Protein AF-A0A4Y2RDZ5-F1 (afdb_monomer_lite)

Radius of gyration: 15.23 Å; chains: 1; bounding box: 33×39×40 Å

Organism: Araneus ventricosus (NCBI:txid182803)

Sequence (112 aa):
MYYGVLKMHCRIDRISSSEFSLLKITFTAINGASRSYMKRASPKLKFMNVVPVKEQMYPGPDFPAIEFPNPEGNSLDLSIATADAAESRLILDNDPDAERLAVSEKLENDSS

InterPro domains:
  IPR005845 Alpha-D-phosphohexomutase, alpha/beta/alpha domain II [PF02879] (20-105)
  IPR016055 Alpha-D-phosphohexomutase, alpha/beta/alpha I/II/III [SSF53738] (20-103)

Structure (mmCIF, N/CA/C/O backbone):
data_AF-A0A4Y2RDZ5-F1
#
_entry.id   AF-A0A4Y2RDZ5-F1
#
loop_
_atom_site.group_PDB
_atom_site.id
_atom_site.type_symbol
_atom_site.label_atom_id
_atom_site.label_alt_id
_atom_site.label_comp_id
_atom_site.label_asym_id
_atom_site.label_entity_id
_atom_site.label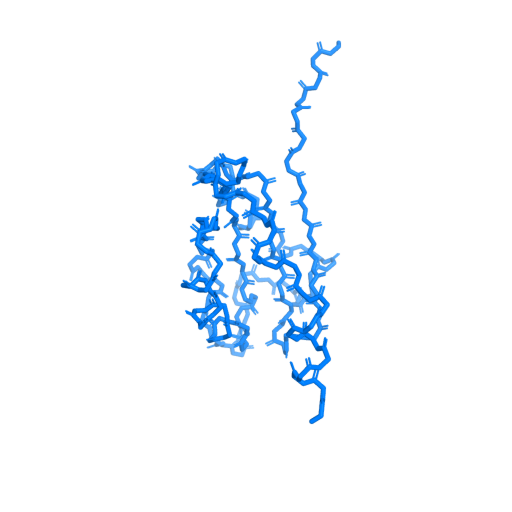_seq_id
_atom_site.pdbx_PDB_ins_code
_atom_site.Cartn_x
_atom_site.Cartn_y
_atom_site.Cartn_z
_atom_site.occupancy
_atom_site.B_iso_or_equiv
_atom_site.auth_seq_id
_atom_site.auth_comp_id
_atom_site.auth_asym_id
_atom_site.auth_atom_id
_atom_site.pdbx_PDB_model_num
ATOM 1 N N . MET A 1 1 ? 11.601 -9.739 23.455 1.00 56.22 1 MET A N 1
ATOM 2 C CA . MET A 1 1 ? 11.318 -8.634 24.401 1.00 56.22 1 MET A CA 1
ATOM 3 C C . MET A 1 1 ? 10.501 -7.506 23.755 1.00 56.22 1 MET A C 1
ATOM 5 O O . MET A 1 1 ? 9.451 -7.184 24.289 1.00 56.22 1 MET A O 1
ATOM 9 N N . TYR A 1 2 ? 10.870 -6.996 22.569 1.00 55.97 2 TYR A N 1
ATOM 10 C CA . TYR A 1 2 ? 10.136 -5.923 21.858 1.00 55.97 2 TYR A CA 1
ATOM 11 C C . TYR A 1 2 ? 8.658 -6.209 21.537 1.00 55.97 2 TYR A C 1
ATOM 13 O O . TYR A 1 2 ? 7.803 -5.359 21.768 1.00 55.97 2 TYR A O 1
ATOM 21 N N . TYR A 1 3 ? 8.325 -7.415 21.063 1.00 57.12 3 TYR A N 1
ATOM 22 C CA . TYR A 1 3 ? 6.940 -7.758 20.707 1.00 57.12 3 TYR A CA 1
ATOM 23 C C . TYR A 1 3 ? 5.972 -7.693 21.903 1.00 57.12 3 TYR A C 1
ATOM 25 O O . TYR A 1 3 ? 4.811 -7.335 21.739 1.00 57.12 3 TYR A O 1
ATOM 33 N N . GLY A 1 4 ? 6.450 -7.998 23.116 1.00 64.69 4 GLY A N 1
ATOM 34 C CA . GLY A 1 4 ? 5.640 -7.911 24.336 1.00 64.69 4 GLY A CA 1
ATOM 35 C C . GLY A 1 4 ? 5.300 -6.467 24.708 1.00 64.69 4 GLY A C 1
ATOM 36 O O . GLY A 1 4 ? 4.152 -6.175 25.032 1.00 64.69 4 GLY A O 1
ATOM 37 N N . VAL A 1 5 ? 6.270 -5.557 24.576 1.00 69.38 5 VAL A N 1
ATOM 38 C CA . VAL A 1 5 ? 6.075 -4.115 24.806 1.00 69.38 5 VAL A CA 1
ATOM 39 C C . VAL A 1 5 ? 5.141 -3.524 23.752 1.00 69.38 5 VAL A C 1
ATOM 41 O O . VAL A 1 5 ? 4.201 -2.814 24.106 1.00 69.38 5 VAL A O 1
ATOM 44 N N . LEU A 1 6 ? 5.340 -3.874 22.476 1.00 63.09 6 LEU A N 1
ATOM 45 C CA . LEU A 1 6 ? 4.452 -3.466 21.386 1.00 63.09 6 LEU A CA 1
ATOM 46 C C . LEU A 1 6 ? 3.025 -3.951 21.627 1.00 63.09 6 LEU A C 1
ATOM 48 O O . LEU A 1 6 ? 2.103 -3.156 21.543 1.00 63.09 6 LEU A O 1
ATOM 52 N N . LYS A 1 7 ? 2.826 -5.216 22.006 1.00 64.31 7 LYS A N 1
ATOM 53 C CA . LYS A 1 7 ? 1.489 -5.753 22.297 1.00 64.31 7 LYS A CA 1
ATOM 54 C C . LYS A 1 7 ? 0.790 -5.031 23.458 1.00 64.31 7 LYS A C 1
ATOM 56 O O . LYS A 1 7 ? -0.429 -4.944 23.458 1.00 64.31 7 LYS A O 1
ATOM 61 N N . MET A 1 8 ? 1.546 -4.520 24.429 1.00 67.06 8 MET A N 1
ATOM 62 C CA . MET A 1 8 ? 1.011 -3.798 25.589 1.00 67.06 8 MET A CA 1
ATOM 63 C C . MET A 1 8 ? 0.633 -2.340 25.273 1.00 67.06 8 MET A C 1
ATOM 65 O O . MET A 1 8 ? -0.258 -1.791 25.917 1.00 67.06 8 MET A O 1
ATOM 69 N N . HIS A 1 9 ? 1.281 -1.717 24.283 1.00 64.81 9 HIS A N 1
ATOM 70 C CA . HIS A 1 9 ? 1.048 -0.313 23.911 1.00 64.81 9 HIS A CA 1
ATOM 71 C C . HIS A 1 9 ? 0.234 -0.146 22.621 1.00 64.81 9 HIS A C 1
ATOM 73 O O . HIS A 1 9 ? -0.391 0.894 22.416 1.00 64.81 9 HIS A O 1
ATOM 79 N N . CYS A 1 10 ? 0.219 -1.157 21.754 1.00 61.62 10 CYS A N 1
ATOM 80 C CA . CYS A 1 10 ? -0.529 -1.155 20.507 1.00 61.62 10 CYS A CA 1
ATOM 81 C C . CYS A 1 10 ? -2.009 -1.381 20.817 1.00 61.62 10 CYS A C 1
ATOM 83 O O . CYS A 1 10 ? -2.451 -2.505 21.044 1.00 61.62 10 CYS A O 1
ATOM 85 N N . ARG A 1 11 ? -2.769 -0.286 20.839 1.00 68.69 11 ARG A N 1
ATOM 86 C CA . ARG A 1 11 ? -4.176 -0.255 21.256 1.00 68.69 11 ARG A CA 1
ATOM 87 C C . ARG A 1 11 ? -5.148 -0.683 20.155 1.00 68.69 11 ARG A C 1
ATOM 89 O O . ARG A 1 11 ? -6.212 -0.087 20.007 1.00 68.69 11 ARG A O 1
ATOM 96 N N . ILE A 1 12 ? -4.781 -1.696 19.368 1.00 62.97 12 ILE A N 1
ATOM 97 C CA . ILE A 1 12 ? -5.638 -2.258 18.308 1.00 62.97 12 ILE A CA 1
ATOM 98 C C . ILE A 1 12 ? -6.986 -2.723 18.881 1.00 62.97 12 ILE A C 1
ATOM 100 O O . ILE A 1 12 ? -8.006 -2.627 18.209 1.00 62.97 12 ILE A O 1
ATOM 104 N N . ASP A 1 13 ? -7.001 -3.172 20.136 1.00 64.69 13 ASP A N 1
ATOM 105 C CA . ASP A 1 13 ? -8.185 -3.570 20.901 1.00 64.69 13 ASP A CA 1
ATOM 106 C C . ASP A 1 13 ? -9.129 -2.406 21.258 1.00 64.69 13 ASP A C 1
ATOM 108 O O . ASP A 1 13 ? -10.307 -2.644 21.516 1.00 64.69 13 ASP A O 1
ATOM 112 N N . ARG A 1 14 ? -8.641 -1.155 21.257 1.00 62.03 14 ARG A N 1
ATOM 113 C CA . ARG A 1 14 ? -9.446 0.051 21.537 1.00 62.03 14 ARG A CA 1
ATOM 114 C C . ARG A 1 14 ? -9.957 0.751 20.283 1.00 62.03 14 ARG A C 1
ATOM 116 O O . ARG A 1 14 ? -10.740 1.689 20.410 1.00 62.03 14 ARG A O 1
ATOM 123 N N . ILE A 1 15 ? -9.530 0.322 19.096 1.00 62.06 15 ILE A N 1
ATOM 124 C CA . ILE A 1 15 ? -10.104 0.804 17.840 1.00 62.06 15 ILE A CA 1
ATOM 125 C C . ILE A 1 15 ? -11.486 0.160 17.731 1.00 62.06 15 ILE A C 1
ATOM 127 O O . ILE A 1 15 ? -11.613 -1.025 17.417 1.00 62.06 15 ILE A O 1
ATOM 131 N N . SER A 1 16 ? -12.525 0.931 18.066 1.00 54.81 16 SER A N 1
ATOM 132 C CA . SER A 1 16 ? -13.906 0.496 17.892 1.00 54.81 16 SER A CA 1
ATOM 133 C C . SER A 1 16 ? -14.112 0.124 16.430 1.00 54.81 16 SER A C 1
ATOM 135 O O . SER A 1 16 ? -13.954 0.955 15.535 1.00 54.81 16 SER A O 1
ATOM 137 N N . SER A 1 17 ? -14.490 -1.131 16.189 1.00 56.28 17 SER A N 1
ATOM 138 C CA . SER A 1 17 ? -14.777 -1.630 14.846 1.00 56.28 17 SER A CA 1
ATOM 139 C C . SER A 1 17 ? -15.797 -0.776 14.088 1.00 56.28 17 SER A C 1
ATOM 141 O O . SER A 1 17 ? -15.741 -0.773 12.870 1.00 56.28 17 SER A O 1
ATOM 143 N N . SER A 1 18 ? -16.674 -0.017 14.760 1.00 57.59 18 SER A N 1
ATOM 144 C CA . SER A 1 18 ? -17.702 0.799 14.104 1.00 57.59 18 SER A CA 1
ATOM 145 C C . SER A 1 18 ? -17.160 2.058 13.416 1.00 57.59 18 SER A C 1
ATOM 147 O O . SER A 1 18 ? -17.612 2.358 12.316 1.00 57.59 18 SER A O 1
ATOM 149 N N . GLU A 1 19 ? -16.189 2.768 14.007 1.00 58.78 19 GLU A N 1
ATOM 150 C CA . GLU A 1 19 ? -15.695 4.059 13.476 1.00 58.78 19 GLU A CA 1
ATOM 151 C C . GLU A 1 19 ? -14.733 3.899 12.294 1.00 58.78 19 GLU A C 1
ATOM 153 O O . GLU A 1 19 ? -14.641 4.777 11.444 1.00 58.78 19 GLU A O 1
ATOM 158 N N . PHE A 1 20 ? -14.058 2.752 12.203 1.00 61.44 20 PHE A N 1
ATOM 159 C CA . PHE A 1 20 ? -13.107 2.453 11.130 1.00 61.44 20 PHE A CA 1
ATOM 160 C C . PHE A 1 20 ? -13.561 1.307 10.220 1.00 61.44 20 PHE A C 1
ATOM 162 O O . PHE A 1 20 ? -12.787 0.898 9.362 1.00 61.44 20 PHE A O 1
ATOM 169 N N . SER A 1 21 ? -14.790 0.785 10.371 1.00 59.78 21 SER A N 1
ATOM 170 C CA . SER A 1 21 ? -15.268 -0.443 9.690 1.00 59.78 21 SER A CA 1
ATOM 171 C C . SER A 1 21 ? -15.132 -0.453 8.164 1.00 59.78 21 SER A C 1
ATOM 173 O O . SER A 1 21 ? -15.270 -1.515 7.560 1.00 59.78 21 SER A O 1
ATOM 175 N N . LEU A 1 22 ? -14.873 0.689 7.529 1.00 69.94 22 LEU A N 1
ATOM 176 C CA . LEU A 1 22 ? -14.857 0.833 6.078 1.00 69.94 22 LEU A CA 1
ATOM 177 C C . LEU A 1 22 ? -13.688 1.684 5.560 1.00 69.94 22 LEU A C 1
ATOM 179 O O . LEU A 1 22 ? -13.749 2.156 4.425 1.00 69.94 22 LEU A O 1
ATOM 183 N N . LEU A 1 23 ? -12.620 1.887 6.345 1.00 81.25 23 LEU A N 1
ATOM 184 C CA . LEU A 1 23 ? -11.471 2.653 5.862 1.00 81.25 23 LEU A CA 1
ATOM 185 C C . LEU A 1 23 ? -10.770 1.886 4.729 1.00 81.25 23 LEU A C 1
ATOM 187 O O . LEU A 1 23 ? -10.107 0.866 4.950 1.00 81.25 23 LEU A O 1
ATOM 191 N N . LYS A 1 24 ? -10.933 2.389 3.504 1.00 89.44 24 LYS A N 1
ATOM 192 C CA . LYS A 1 24 ? -10.227 1.908 2.318 1.00 89.44 24 LYS A CA 1
ATOM 193 C C . LYS A 1 24 ? -8.854 2.557 2.235 1.00 89.44 24 LYS A C 1
ATOM 195 O O . LYS A 1 24 ? -8.730 3.782 2.304 1.00 89.44 24 LYS A O 1
ATOM 200 N N . ILE A 1 25 ? -7.840 1.716 2.095 1.00 91.69 25 ILE A N 1
ATOM 201 C CA . ILE A 1 25 ? -6.440 2.119 2.078 1.00 91.69 25 ILE A CA 1
ATOM 202 C C . ILE A 1 25 ? -5.793 1.516 0.847 1.00 91.69 25 ILE A C 1
ATOM 204 O O . ILE A 1 25 ? -5.754 0.295 0.711 1.00 91.69 25 ILE A O 1
ATOM 208 N N . THR A 1 26 ? -5.250 2.354 -0.022 1.00 93.81 26 THR A N 1
ATOM 209 C CA . THR A 1 26 ? -4.408 1.886 -1.117 1.00 93.81 26 THR A CA 1
ATOM 210 C C . THR A 1 26 ? -3.012 1.591 -0.592 1.00 93.81 26 THR A C 1
ATOM 212 O O . THR A 1 26 ? -2.471 2.357 0.199 1.00 93.81 26 THR A O 1
ATOM 215 N N . PHE A 1 27 ? -2.433 0.467 -0.998 1.00 93.38 27 PHE A N 1
ATOM 216 C CA . PHE A 1 27 ? -1.094 0.061 -0.584 1.00 93.38 27 PHE A CA 1
ATOM 217 C C . PHE A 1 27 ? -0.260 -0.358 -1.788 1.00 93.38 27 PHE A C 1
ATOM 219 O O . PHE A 1 27 ? -0.707 -1.174 -2.603 1.00 93.38 27 PHE A O 1
ATOM 226 N N . THR A 1 28 ? 0.979 0.117 -1.832 1.00 91.81 28 THR A N 1
ATOM 227 C CA . THR A 1 28 ? 2.002 -0.372 -2.753 1.00 91.81 28 THR A CA 1
ATOM 228 C C . THR A 1 28 ? 3.229 -0.860 -1.996 1.00 91.81 28 THR A C 1
ATOM 230 O O . THR A 1 28 ? 3.589 -0.361 -0.928 1.00 91.81 28 THR A O 1
ATOM 233 N N . ALA A 1 29 ? 3.873 -1.862 -2.585 1.00 90.12 29 ALA A N 1
ATOM 234 C CA . ALA A 1 29 ? 5.155 -2.362 -2.129 1.00 90.12 29 ALA A CA 1
ATOM 235 C C . ALA A 1 29 ? 6.333 -1.805 -2.937 1.00 90.12 29 ALA A C 1
ATOM 237 O O . ALA A 1 29 ? 7.449 -2.236 -2.670 1.00 90.12 29 ALA A O 1
ATOM 238 N N . ILE A 1 30 ? 6.094 -0.951 -3.948 1.00 87.69 30 ILE A N 1
ATOM 239 C CA . ILE A 1 30 ? 7.125 -0.421 -4.865 1.00 87.69 30 ILE A CA 1
ATOM 240 C C . ILE A 1 30 ? 8.022 -1.564 -5.382 1.00 87.69 30 ILE A C 1
ATOM 242 O O . ILE A 1 30 ? 9.243 -1.518 -5.320 1.00 87.69 30 ILE A O 1
ATOM 246 N N . ASN A 1 31 ? 7.405 -2.670 -5.810 1.00 87.56 31 ASN A N 1
ATOM 247 C CA . ASN A 1 31 ? 8.095 -3.893 -6.236 1.00 87.56 31 ASN A CA 1
ATOM 248 C C . ASN A 1 31 ? 9.102 -4.421 -5.188 1.00 87.56 31 ASN A C 1
ATOM 250 O O . ASN A 1 31 ? 10.186 -4.904 -5.514 1.00 87.56 31 ASN A O 1
ATOM 254 N N . GLY A 1 32 ? 8.723 -4.339 -3.914 1.00 84.38 32 GLY A N 1
ATOM 255 C CA . GLY A 1 32 ? 9.543 -4.672 -2.757 1.00 84.38 32 GLY A CA 1
ATOM 256 C C . GLY A 1 32 ? 9.049 -5.841 -1.909 1.00 84.38 32 GLY A C 1
ATOM 257 O O . GLY A 1 32 ? 8.121 -6.583 -2.250 1.00 84.38 32 GLY A O 1
ATOM 258 N N . ALA A 1 33 ? 9.672 -6.003 -0.742 1.00 86.88 33 ALA A N 1
ATOM 259 C CA . ALA A 1 33 ? 9.422 -7.113 0.182 1.00 86.88 33 ALA A CA 1
ATOM 260 C C . ALA A 1 33 ? 8.183 -6.918 1.085 1.00 86.88 33 ALA A C 1
ATOM 262 O O . ALA A 1 33 ? 7.655 -7.888 1.660 1.00 86.88 33 ALA A O 1
ATOM 263 N N . SER A 1 34 ? 7.698 -5.678 1.201 1.00 87.62 34 SER A N 1
ATOM 264 C CA . SER A 1 34 ? 6.648 -5.239 2.134 1.00 87.62 34 SER A CA 1
ATOM 265 C C . SER A 1 34 ? 5.301 -5.955 1.947 1.00 87.62 34 SER 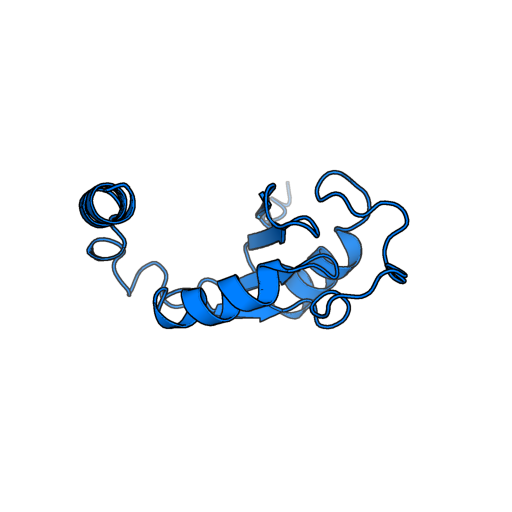A C 1
ATOM 267 O O . SER A 1 34 ? 4.593 -6.227 2.924 1.00 87.62 34 SER A O 1
ATOM 269 N N . ARG A 1 35 ? 4.980 -6.402 0.722 1.00 88.75 35 ARG A N 1
ATOM 270 C CA . ARG A 1 35 ? 3.758 -7.169 0.407 1.00 88.75 35 ARG A CA 1
ATOM 271 C C . ARG A 1 35 ? 3.520 -8.343 1.353 1.00 88.75 35 ARG A C 1
ATOM 273 O O . ARG A 1 35 ? 2.388 -8.587 1.779 1.00 88.75 35 ARG A O 1
ATOM 280 N N . SER A 1 36 ? 4.566 -9.120 1.644 1.00 87.94 36 SER A N 1
ATOM 281 C CA . SER A 1 36 ? 4.422 -10.338 2.449 1.00 87.94 36 SER A CA 1
ATOM 282 C C . SER A 1 36 ? 4.028 -10.016 3.895 1.00 87.94 36 SER A C 1
ATOM 284 O O . SER A 1 36 ? 3.249 -10.752 4.505 1.00 87.94 36 SER A O 1
ATOM 286 N N . TYR A 1 37 ? 4.520 -8.891 4.418 1.00 88.31 37 TYR A N 1
ATOM 287 C CA . TYR A 1 37 ? 4.183 -8.375 5.738 1.00 88.31 37 TYR A CA 1
ATOM 288 C C . TYR A 1 37 ? 2.753 -7.842 5.756 1.00 88.31 37 TYR A C 1
ATOM 290 O O . TYR A 1 37 ? 1.979 -8.242 6.628 1.00 88.31 37 TYR A O 1
ATOM 298 N N . MET A 1 38 ? 2.366 -7.055 4.747 1.00 87.75 38 MET A N 1
ATOM 299 C CA . MET A 1 38 ? 1.013 -6.507 4.640 1.00 87.75 38 MET A CA 1
ATOM 300 C C . MET A 1 38 ? -0.052 -7.609 4.560 1.00 87.75 38 MET A C 1
ATOM 302 O O . MET A 1 38 ? -1.048 -7.572 5.281 1.00 87.75 38 MET A O 1
ATOM 306 N N . LYS A 1 39 ? 0.208 -8.680 3.795 1.00 86.88 39 LYS A N 1
ATOM 307 C CA . LYS A 1 39 ? -0.670 -9.863 3.725 1.00 86.88 39 LYS A CA 1
ATOM 308 C C . LYS A 1 39 ? -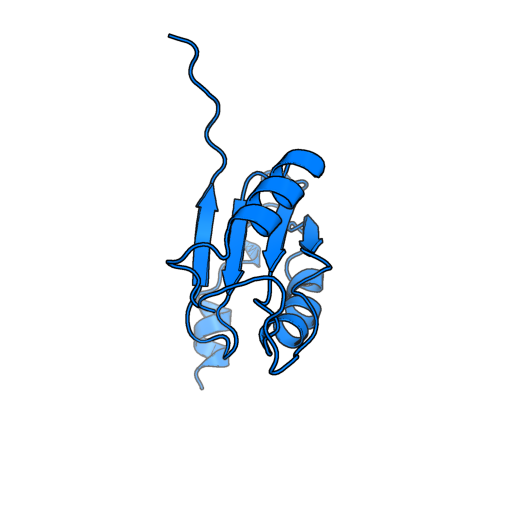0.869 -10.546 5.087 1.00 86.88 39 LYS A C 1
ATOM 310 O O . LYS A 1 39 ? -1.942 -11.080 5.352 1.00 86.88 39 LYS A O 1
ATOM 315 N N . ARG A 1 40 ? 0.152 -10.553 5.954 1.00 87.12 40 ARG A N 1
ATOM 316 C CA . ARG A 1 40 ? 0.063 -11.121 7.315 1.00 87.12 40 ARG A CA 1
ATOM 317 C C . ARG A 1 40 ? -0.585 -10.163 8.319 1.00 87.12 40 ARG A C 1
ATOM 319 O O . ARG A 1 40 ? -1.144 -10.627 9.314 1.00 87.12 40 ARG A O 1
ATOM 326 N N . ALA A 1 41 ? -0.480 -8.856 8.088 1.00 83.88 41 ALA A N 1
ATOM 327 C CA . ALA A 1 41 ? -0.999 -7.814 8.967 1.00 83.88 41 ALA A CA 1
ATOM 328 C C . ALA A 1 41 ? -2.491 -7.537 8.731 1.00 83.88 41 ALA A C 1
ATOM 330 O O . ALA A 1 41 ? -3.246 -7.468 9.698 1.00 83.88 41 ALA A O 1
ATOM 331 N N . SER A 1 42 ? -2.924 -7.457 7.469 1.00 79.81 42 SER A N 1
ATOM 332 C CA . SER A 1 42 ? -4.299 -7.104 7.085 1.00 79.81 42 SER A CA 1
ATOM 333 C C . SER A 1 42 ? -5.384 -7.922 7.818 1.00 79.81 42 SER A C 1
ATOM 335 O O . SER A 1 42 ? -6.260 -7.303 8.416 1.00 79.81 42 SER A O 1
ATOM 337 N N . PRO A 1 43 ? -5.303 -9.266 7.954 1.00 78.38 43 PRO A N 1
ATOM 338 C CA . PRO A 1 43 ? -6.321 -10.036 8.685 1.00 78.38 43 PRO A CA 1
ATOM 339 C C . PRO A 1 43 ? -6.424 -9.704 10.183 1.00 78.38 43 PRO A C 1
ATOM 341 O O . PRO A 1 43 ? -7.446 -9.962 10.817 1.00 78.38 43 PRO A O 1
ATOM 344 N N . LYS A 1 44 ? -5.351 -9.166 10.776 1.00 78.88 44 LYS A N 1
ATOM 345 C CA . LYS A 1 44 ? -5.318 -8.743 12.186 1.00 78.88 44 LYS A CA 1
ATOM 346 C C . LYS A 1 44 ? -5.901 -7.344 12.369 1.00 78.88 44 LYS A C 1
ATOM 348 O O . LYS A 1 44 ? -6.306 -6.992 13.472 1.00 78.88 44 LYS A O 1
ATOM 353 N N . LEU A 1 45 ? -5.952 -6.573 11.291 1.00 74.69 45 LEU A N 1
ATOM 354 C CA . LEU A 1 45 ? -6.386 -5.188 11.244 1.00 74.69 45 LEU A CA 1
ATOM 355 C C . LEU A 1 45 ? -7.759 -5.155 10.572 1.00 74.69 45 LEU A C 1
ATOM 357 O O . LEU A 1 45 ? -7.919 -4.665 9.462 1.00 74.69 45 LEU A O 1
ATOM 361 N N . LYS A 1 46 ? -8.746 -5.735 11.269 1.00 68.81 46 LYS A N 1
ATOM 362 C CA . LYS A 1 46 ? -10.112 -6.036 10.790 1.00 68.81 46 LYS A CA 1
ATOM 363 C C . LYS A 1 46 ? -10.901 -4.840 10.232 1.00 68.81 46 LYS A C 1
ATOM 365 O O . LYS A 1 46 ? -11.981 -5.036 9.694 1.00 68.81 46 LYS A O 1
ATOM 370 N N . PHE A 1 47 ? -10.388 -3.629 10.409 1.00 67.06 47 PHE A N 1
ATOM 371 C CA . PHE A 1 47 ? -10.971 -2.371 9.957 1.00 67.06 47 PHE A CA 1
ATOM 372 C C . PHE A 1 47 ? -10.349 -1.849 8.649 1.00 67.06 47 PHE A C 1
ATOM 374 O O . PHE A 1 47 ? -10.838 -0.881 8.085 1.00 67.06 47 PHE A O 1
ATOM 381 N N . MET A 1 48 ? -9.267 -2.462 8.156 1.00 71.25 48 MET A N 1
ATOM 382 C CA . MET A 1 48 ? -8.588 -1.999 6.946 1.00 71.25 48 MET A CA 1
ATOM 383 C C . MET A 1 48 ? -9.028 -2.793 5.722 1.00 71.25 48 MET A C 1
ATOM 385 O O . MET A 1 48 ? -8.734 -3.986 5.600 1.00 71.25 48 MET A O 1
ATOM 389 N N . ASN A 1 49 ? -9.668 -2.104 4.779 1.00 85.69 49 ASN A N 1
ATOM 390 C CA . ASN A 1 49 ? -9.882 -2.614 3.432 1.00 85.69 49 ASN A CA 1
ATOM 391 C C . ASN A 1 49 ? -8.699 -2.195 2.549 1.00 85.69 49 ASN A C 1
ATOM 393 O O . ASN A 1 49 ? -8.656 -1.075 2.041 1.00 85.69 49 ASN A O 1
ATOM 397 N N . VAL A 1 50 ? -7.707 -3.080 2.429 1.00 89.75 50 VAL A N 1
ATOM 398 C CA . VAL A 1 50 ? -6.468 -2.791 1.698 1.00 89.75 50 VAL A CA 1
ATOM 399 C C . VAL A 1 50 ? -6.652 -3.065 0.206 1.00 89.75 50 VAL A C 1
ATOM 401 O O . VAL A 1 50 ? -6.884 -4.206 -0.199 1.00 89.75 50 VAL A O 1
ATOM 404 N N . VAL A 1 51 ? -6.483 -2.028 -0.608 1.00 93.00 51 VAL A N 1
ATOM 405 C CA . VAL A 1 51 ? -6.531 -2.064 -2.069 1.00 93.00 51 VAL A CA 1
ATOM 406 C C . VAL A 1 51 ? -5.096 -2.066 -2.608 1.00 93.00 51 VAL A C 1
ATOM 408 O O . VAL A 1 51 ? -4.381 -1.080 -2.453 1.00 93.00 51 VAL A O 1
ATOM 411 N N . PRO A 1 52 ? -4.617 -3.164 -3.212 1.00 92.75 52 PRO A N 1
ATOM 412 C CA . PRO A 1 52 ? -3.246 -3.228 -3.702 1.00 92.75 52 PRO A CA 1
ATOM 413 C C . PRO A 1 52 ? -3.076 -2.498 -5.041 1.00 92.75 52 PRO A C 1
ATOM 415 O O . PRO A 1 52 ? -3.868 -2.718 -5.960 1.00 92.75 52 PRO A O 1
ATOM 418 N N . VAL A 1 53 ? -1.981 -1.750 -5.190 1.00 92.12 53 VAL A N 1
ATOM 419 C CA . VAL A 1 53 ? -1.486 -1.260 -6.490 1.00 92.12 53 VAL A CA 1
ATOM 420 C C . VAL A 1 53 ? -0.834 -2.430 -7.226 1.00 92.12 53 VAL A C 1
ATOM 422 O O . VAL A 1 53 ? 0.344 -2.734 -7.033 1.00 92.12 53 VAL A O 1
ATOM 425 N N . LYS A 1 54 ? -1.633 -3.177 -7.995 1.00 91.06 54 LYS A N 1
ATOM 426 C CA . LYS A 1 54 ? -1.294 -4.518 -8.515 1.00 91.06 54 LYS A CA 1
ATOM 427 C C . LYS A 1 54 ? 0.049 -4.564 -9.249 1.00 91.06 54 LYS A C 1
ATOM 429 O O . LYS A 1 54 ? 0.792 -5.532 -9.085 1.00 91.06 54 LYS A O 1
ATOM 434 N N . GLU A 1 55 ? 0.344 -3.520 -10.006 1.00 87.81 55 GLU A N 1
ATOM 435 C CA . GLU A 1 55 ? 1.522 -3.317 -10.846 1.00 87.81 55 GLU A CA 1
ATOM 436 C C . GLU A 1 55 ? 2.825 -3.284 -10.030 1.00 87.81 55 GLU A C 1
ATOM 438 O O . GLU A 1 55 ? 3.876 -3.704 -10.510 1.00 87.81 55 GLU A O 1
ATOM 443 N N . GLN A 1 56 ? 2.747 -2.860 -8.767 1.00 87.56 56 GLN A N 1
ATOM 444 C CA . GLN A 1 56 ? 3.896 -2.648 -7.885 1.00 87.56 56 GLN A CA 1
ATOM 445 C C . GLN A 1 56 ? 3.938 -3.635 -6.702 1.00 87.56 56 GLN A C 1
ATOM 447 O O . GLN A 1 56 ? 4.710 -3.474 -5.758 1.00 87.56 56 GLN A O 1
ATOM 452 N N . MET A 1 57 ? 3.118 -4.690 -6.716 1.00 88.69 57 MET A N 1
ATOM 453 C CA . MET A 1 57 ? 3.032 -5.636 -5.595 1.00 88.69 57 MET A CA 1
ATOM 454 C C . MET A 1 57 ? 4.123 -6.714 -5.587 1.00 88.69 57 MET A C 1
ATOM 456 O O . MET A 1 57 ? 4.359 -7.334 -4.547 1.00 88.69 57 MET A O 1
ATOM 460 N N . TYR A 1 58 ? 4.731 -7.017 -6.731 1.00 84.88 58 TYR A N 1
ATOM 461 C CA . TYR A 1 58 ? 5.648 -8.149 -6.865 1.00 84.88 58 TYR A CA 1
ATOM 462 C C . TYR A 1 58 ? 7.095 -7.680 -6.977 1.00 84.88 58 TYR A C 1
ATOM 464 O O . TYR A 1 58 ? 7.357 -6.751 -7.740 1.00 84.88 58 TYR A O 1
ATOM 472 N N . PRO A 1 59 ? 8.028 -8.327 -6.258 1.00 79.38 59 PRO A N 1
ATOM 473 C CA . PRO A 1 59 ? 9.423 -7.948 -6.314 1.00 79.38 59 PRO A CA 1
ATOM 474 C C . PRO A 1 59 ? 10.007 -8.169 -7.705 1.00 79.38 59 PRO A C 1
ATOM 476 O O . PRO A 1 59 ? 9.793 -9.223 -8.306 1.00 79.38 59 PRO A O 1
ATOM 479 N N . GLY A 1 60 ? 10.743 -7.179 -8.196 1.00 73.00 60 GLY A N 1
ATOM 480 C CA . GLY A 1 60 ? 11.402 -7.225 -9.496 1.00 73.00 60 GLY A CA 1
ATOM 481 C C . GLY A 1 60 ? 12.524 -6.188 -9.561 1.00 73.00 60 GLY A C 1
ATOM 482 O O . GLY A 1 60 ? 12.309 -5.068 -9.107 1.00 73.00 60 GLY A O 1
ATOM 483 N N . PRO A 1 61 ? 13.707 -6.537 -10.097 1.00 66.94 61 PRO A N 1
ATOM 484 C CA . PRO A 1 61 ? 14.855 -5.629 -10.131 1.00 66.94 61 PRO A CA 1
ATOM 485 C C . PRO A 1 61 ? 14.684 -4.476 -11.130 1.00 66.94 61 PRO A C 1
ATOM 487 O O . PRO A 1 61 ? 15.409 -3.491 -11.050 1.00 66.94 61 PRO A O 1
ATOM 490 N N . ASP A 1 62 ? 13.732 -4.599 -12.057 1.00 66.00 62 ASP A N 1
ATOM 491 C CA . ASP A 1 62 ? 13.619 -3.722 -13.223 1.00 66.00 62 ASP A CA 1
ATOM 492 C C . ASP A 1 62 ? 12.714 -2.498 -13.000 1.00 66.00 62 ASP A C 1
ATOM 494 O O . ASP A 1 62 ? 12.574 -1.698 -13.919 1.00 66.00 62 ASP A O 1
ATOM 498 N N . PHE A 1 63 ? 12.073 -2.374 -11.822 1.00 64.94 63 PHE A N 1
ATOM 499 C CA . PHE A 1 63 ? 11.165 -1.279 -11.410 1.00 64.94 63 PHE A CA 1
ATOM 500 C C . PHE A 1 63 ? 10.438 -0.573 -12.574 1.00 64.94 63 PHE A C 1
ATOM 502 O O . PHE A 1 63 ? 10.519 0.645 -12.719 1.00 64.94 63 PHE A O 1
ATOM 509 N N . PRO A 1 64 ? 9.699 -1.310 -13.424 1.00 63.38 64 PRO A N 1
ATOM 510 C CA . PRO A 1 64 ? 9.319 -0.825 -14.754 1.00 63.38 64 PRO A CA 1
ATOM 511 C C . PRO A 1 64 ? 8.339 0.357 -14.730 1.00 63.38 64 PRO A C 1
ATOM 513 O O . PRO A 1 64 ? 8.109 0.987 -15.757 1.00 63.38 64 PRO A O 1
ATOM 516 N N . ALA A 1 65 ? 7.741 0.637 -13.572 1.00 60.41 65 ALA A N 1
ATOM 517 C CA . ALA A 1 65 ? 6.764 1.694 -13.371 1.00 60.41 65 ALA A CA 1
ATOM 518 C C . ALA A 1 65 ? 7.339 2.959 -12.706 1.00 60.41 65 ALA A C 1
ATOM 520 O O . ALA A 1 65 ? 6.574 3.884 -12.450 1.00 60.41 65 ALA A O 1
ATOM 521 N N . ILE A 1 66 ? 8.629 2.989 -12.340 1.00 63.69 66 ILE A N 1
ATOM 522 C CA . ILE A 1 66 ? 9.172 4.029 -11.456 1.00 63.69 66 ILE A CA 1
ATOM 523 C C . ILE A 1 66 ? 10.626 4.343 -11.822 1.00 63.69 66 ILE A C 1
ATOM 525 O O . ILE A 1 66 ? 11.483 3.469 -11.752 1.00 63.69 66 ILE A O 1
ATOM 529 N N . GLU A 1 67 ? 10.928 5.603 -12.148 1.00 60.62 67 GLU A N 1
ATOM 530 C CA . GLU A 1 67 ? 12.311 6.037 -12.425 1.00 60.62 67 GLU A CA 1
ATOM 531 C C . GLU A 1 67 ? 13.214 5.987 -11.181 1.00 60.62 67 GLU A C 1
ATOM 533 O O . GLU A 1 67 ? 14.406 5.712 -11.294 1.00 60.62 67 GLU A O 1
ATOM 538 N N . PHE A 1 68 ? 12.652 6.230 -9.991 1.00 64.50 68 PHE A N 1
ATOM 539 C CA . PHE A 1 68 ? 13.369 6.197 -8.715 1.00 64.50 68 PHE A CA 1
ATOM 540 C C . PHE A 1 68 ? 12.516 5.522 -7.632 1.00 64.50 68 PHE A C 1
ATOM 542 O O . PHE A 1 68 ? 11.494 6.086 -7.231 1.00 64.50 68 PHE A O 1
ATOM 549 N N . PRO A 1 69 ? 12.906 4.338 -7.125 1.00 60.53 69 PRO A N 1
ATOM 550 C CA . PRO A 1 69 ? 12.099 3.573 -6.182 1.00 60.53 69 PRO A CA 1
ATOM 551 C C . PRO A 1 69 ? 12.261 4.108 -4.748 1.00 60.53 69 PRO A C 1
ATOM 553 O O . PRO A 1 69 ? 12.879 3.479 -3.894 1.00 60.53 69 PRO A O 1
ATOM 556 N N . ASN A 1 70 ? 11.717 5.299 -4.494 1.00 64.50 70 ASN A N 1
ATOM 557 C CA . ASN A 1 70 ? 11.618 5.924 -3.175 1.00 64.50 70 ASN A CA 1
ATOM 558 C C . ASN A 1 70 ? 10.199 6.514 -3.010 1.00 64.50 70 ASN A C 1
ATOM 560 O O . ASN A 1 70 ? 9.716 7.174 -3.938 1.00 64.50 70 ASN A O 1
ATOM 564 N N . PRO A 1 71 ? 9.525 6.315 -1.862 1.00 59.25 71 PRO A N 1
ATOM 565 C CA . PRO A 1 71 ? 8.200 6.878 -1.582 1.00 59.25 71 PRO A CA 1
ATOM 566 C C . PRO A 1 71 ? 8.123 8.418 -1.618 1.00 59.25 71 PRO A C 1
ATOM 568 O O . PRO A 1 71 ? 7.032 8.968 -1.696 1.00 59.25 71 PRO A O 1
ATOM 571 N N . GLU A 1 72 ? 9.255 9.131 -1.589 1.00 64.12 72 GLU A N 1
ATOM 572 C CA . GLU A 1 72 ? 9.311 10.601 -1.719 1.00 64.12 72 GLU A CA 1
ATOM 573 C C . GLU A 1 72 ? 9.378 11.098 -3.188 1.00 64.12 72 GLU A C 1
ATOM 575 O O . GLU A 1 72 ? 9.440 12.304 -3.420 1.00 64.12 72 GLU A O 1
ATOM 580 N N . GLY A 1 73 ? 9.411 10.194 -4.182 1.00 60.28 73 GLY A N 1
ATOM 581 C CA . GLY A 1 73 ? 9.520 10.509 -5.621 1.00 60.28 73 GLY A CA 1
ATOM 582 C C . GLY A 1 73 ? 8.253 10.210 -6.442 1.00 60.28 73 GLY A C 1
ATOM 583 O O . GLY A 1 73 ? 7.206 9.898 -5.886 1.00 60.28 73 GLY A O 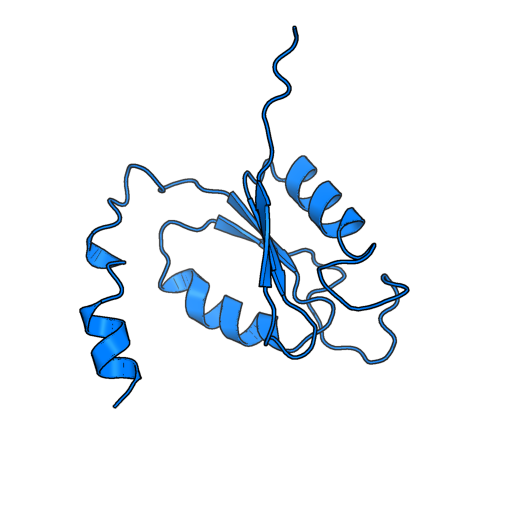1
ATOM 584 N N . ASN A 1 74 ? 8.352 10.239 -7.782 1.00 57.81 74 ASN A N 1
ATOM 585 C CA . ASN A 1 74 ? 7.261 9.994 -8.760 1.00 57.81 74 ASN A CA 1
ATOM 586 C C . ASN A 1 74 ? 6.652 8.562 -8.736 1.00 57.81 74 ASN A C 1
ATOM 588 O O . ASN A 1 74 ? 6.101 8.096 -9.728 1.00 57.81 74 ASN A O 1
ATOM 592 N N . SER A 1 75 ? 6.763 7.820 -7.632 1.00 62.03 75 SER A N 1
ATOM 593 C CA . SER A 1 75 ? 6.167 6.486 -7.458 1.00 62.03 75 SER A CA 1
ATOM 594 C C . SER A 1 75 ? 4.665 6.522 -7.146 1.00 62.03 75 SER A C 1
ATOM 596 O O . SER A 1 75 ? 4.003 5.484 -7.218 1.00 62.03 75 SER A O 1
ATOM 598 N N . LEU A 1 76 ? 4.135 7.716 -6.858 1.00 72.69 76 LEU A N 1
ATOM 599 C CA . LEU A 1 76 ? 2.781 7.956 -6.361 1.00 72.69 76 LEU A CA 1
ATOM 600 C C . LEU A 1 76 ? 1.683 7.901 -7.431 1.00 72.69 76 LEU A C 1
ATOM 602 O O . LEU A 1 76 ? 0.534 7.684 -7.066 1.00 72.69 76 LEU A O 1
ATOM 606 N N . ASP A 1 77 ? 1.974 8.052 -8.727 1.00 85.62 77 ASP A N 1
ATOM 607 C CA . ASP A 1 77 ? 0.919 8.185 -9.752 1.00 85.62 77 ASP A CA 1
ATOM 608 C C . ASP A 1 77 ? 0.000 6.955 -9.824 1.00 85.62 77 ASP A C 1
ATOM 610 O O . ASP A 1 77 ? -1.227 7.077 -9.848 1.00 85.62 77 ASP A O 1
ATOM 614 N N . LEU A 1 78 ? 0.582 5.750 -9.792 1.00 88.69 78 LEU A N 1
ATOM 615 C CA . LEU A 1 78 ? -0.188 4.502 -9.760 1.00 88.69 78 LEU A CA 1
ATOM 616 C C . LEU A 1 78 ? -0.948 4.333 -8.439 1.00 88.69 78 LEU A C 1
ATOM 618 O O . LEU A 1 78 ? -2.079 3.835 -8.440 1.00 88.69 78 LEU A O 1
ATOM 622 N N . SER A 1 79 ? -0.356 4.766 -7.324 1.00 90.00 79 SER A N 1
ATOM 623 C CA . SER A 1 79 ? -1.003 4.764 -6.011 1.00 90.00 79 SER A CA 1
ATOM 624 C C . SER A 1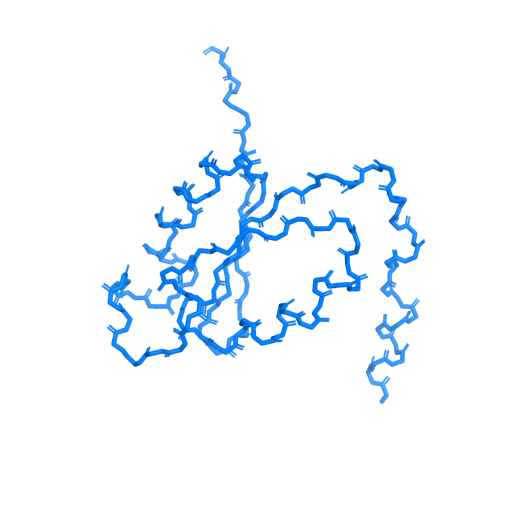 79 ? -2.196 5.721 -5.965 1.00 90.00 79 SER A C 1
ATOM 626 O O . SER A 1 79 ? -3.269 5.324 -5.511 1.00 90.00 79 SER A O 1
ATOM 628 N N . ILE A 1 80 ? -2.054 6.938 -6.496 1.00 90.19 80 ILE A N 1
ATOM 629 C CA . ILE A 1 80 ? -3.111 7.951 -6.591 1.00 90.19 80 ILE A CA 1
ATOM 630 C C . ILE A 1 80 ? -4.228 7.452 -7.504 1.00 90.19 80 ILE A C 1
ATOM 632 O O . ILE A 1 80 ? -5.378 7.404 -7.077 1.00 90.19 80 ILE A O 1
ATOM 636 N N . ALA A 1 81 ? -3.905 6.977 -8.711 1.00 92.00 81 ALA A N 1
ATOM 637 C CA . ALA A 1 81 ? -4.902 6.453 -9.644 1.00 92.00 81 ALA A CA 1
ATOM 638 C C . ALA A 1 81 ? -5.687 5.269 -9.050 1.00 92.00 81 ALA A C 1
ATOM 640 O O . ALA A 1 81 ? -6.911 5.191 -9.179 1.00 92.00 81 ALA A O 1
ATOM 641 N N . THR A 1 82 ? -4.998 4.362 -8.349 1.00 93.56 82 THR A N 1
ATOM 642 C CA . THR A 1 82 ? -5.637 3.235 -7.655 1.00 93.56 82 THR A CA 1
ATOM 643 C C . THR A 1 82 ? -6.514 3.715 -6.497 1.00 93.56 82 THR A C 1
ATOM 645 O O . THR A 1 82 ? -7.614 3.196 -6.304 1.00 93.56 82 THR A O 1
ATOM 648 N N . ALA A 1 83 ? -6.052 4.701 -5.722 1.00 92.88 83 ALA A N 1
ATOM 649 C CA . ALA A 1 83 ? -6.814 5.292 -4.628 1.00 92.88 83 ALA A CA 1
ATOM 650 C C . ALA A 1 83 ? -8.071 6.012 -5.112 1.00 92.88 83 ALA A C 1
ATOM 652 O O . ALA A 1 83 ? -9.134 5.817 -4.527 1.00 92.88 83 ALA A O 1
ATOM 653 N N . ASP A 1 84 ? -7.985 6.766 -6.202 1.00 92.94 84 ASP A N 1
ATOM 654 C CA . ASP A 1 84 ? -9.136 7.433 -6.799 1.00 92.94 84 ASP A CA 1
ATOM 655 C C . ASP A 1 84 ? -10.158 6.434 -7.335 1.00 92.94 84 ASP A C 1
ATOM 657 O O . ASP A 1 84 ? -11.339 6.540 -7.009 1.00 92.94 84 ASP A O 1
ATOM 661 N N . ALA A 1 85 ? -9.714 5.416 -8.078 1.00 93.69 85 ALA A N 1
ATOM 662 C CA . ALA A 1 85 ? -10.599 4.387 -8.622 1.00 93.69 85 ALA A CA 1
ATOM 663 C C . ALA A 1 85 ? -11.289 3.544 -7.536 1.00 93.69 85 ALA A C 1
ATOM 665 O O . ALA A 1 85 ? -12.403 3.059 -7.737 1.00 93.69 85 ALA A O 1
ATOM 666 N N . ALA A 1 86 ? -10.627 3.339 -6.396 1.00 92.19 86 ALA A N 1
ATOM 667 C CA . ALA A 1 86 ? -11.163 2.552 -5.292 1.00 92.19 86 ALA A CA 1
ATOM 668 C C . ALA A 1 86 ? -11.876 3.387 -4.218 1.00 92.19 86 ALA A C 1
ATOM 670 O O . ALA A 1 86 ? -12.469 2.802 -3.305 1.00 92.19 86 ALA A O 1
ATOM 671 N N . GLU A 1 87 ? -11.832 4.718 -4.320 1.00 92.12 87 GLU A N 1
ATOM 672 C CA . GLU A 1 87 ? -12.253 5.662 -3.280 1.00 92.12 87 GLU A CA 1
ATOM 673 C C . GLU A 1 87 ? -11.545 5.405 -1.938 1.00 92.12 87 GLU A C 1
ATOM 675 O O . GLU A 1 87 ? -12.156 5.388 -0.866 1.00 92.12 87 GLU A O 1
ATOM 680 N N . SER A 1 88 ? -10.239 5.143 -1.997 1.00 92.12 88 SER A N 1
ATOM 681 C CA . SER A 1 88 ? -9.394 5.041 -0.810 1.00 92.12 88 SER A CA 1
ATOM 682 C C . SER A 1 88 ? -9.168 6.422 -0.206 1.00 92.12 88 SER A C 1
ATOM 684 O O . SER A 1 88 ? -8.871 7.383 -0.913 1.00 92.12 88 SER A O 1
ATOM 686 N N . ARG A 1 89 ? -9.262 6.514 1.124 1.00 90.44 89 ARG A N 1
ATOM 687 C CA . ARG A 1 89 ? -8.978 7.760 1.849 1.00 90.44 89 ARG A CA 1
ATOM 688 C C . ARG A 1 89 ? -7.488 7.929 2.128 1.00 90.44 89 ARG A C 1
ATOM 690 O O . ARG A 1 89 ? -7.014 9.055 2.213 1.00 90.44 89 ARG A O 1
ATOM 697 N N . LEU A 1 90 ? -6.767 6.819 2.274 1.00 91.06 90 LEU A N 1
ATOM 698 C CA . LEU A 1 90 ? -5.334 6.814 2.546 1.00 91.06 90 LEU A CA 1
ATOM 699 C C . LEU A 1 90 ? -4.568 6.018 1.492 1.00 91.06 90 LEU A C 1
ATOM 701 O O . LEU A 1 90 ? -5.063 5.012 0.978 1.00 91.06 90 LEU A O 1
ATOM 705 N N . ILE A 1 91 ? -3.334 6.442 1.253 1.00 91.75 91 ILE A N 1
ATOM 706 C CA . ILE A 1 91 ? -2.303 5.717 0.514 1.00 91.75 91 ILE A CA 1
ATOM 707 C C . ILE A 1 91 ? -1.173 5.385 1.490 1.00 91.75 91 ILE A C 1
ATOM 709 O O . ILE A 1 91 ? -0.771 6.235 2.284 1.00 91.75 91 ILE A O 1
ATOM 713 N N . LEU A 1 92 ? -0.687 4.147 1.437 1.00 91.56 92 LEU A N 1
ATOM 714 C CA . LEU A 1 92 ? 0.479 3.652 2.160 1.00 91.56 92 LEU A CA 1
ATOM 715 C C . LEU A 1 92 ? 1.524 3.169 1.153 1.00 91.56 92 LEU A C 1
ATOM 717 O O . LEU A 1 92 ? 1.362 2.098 0.560 1.00 91.56 92 LEU A O 1
ATOM 721 N N . ASP A 1 93 ? 2.608 3.926 1.022 1.00 90.06 93 ASP A N 1
ATOM 722 C CA . ASP A 1 93 ? 3.689 3.639 0.084 1.00 90.06 93 ASP A CA 1
ATOM 723 C C . ASP A 1 93 ? 4.941 3.222 0.845 1.00 90.06 93 ASP A C 1
ATOM 725 O O . ASP A 1 93 ? 5.562 4.019 1.550 1.00 90.06 93 ASP A O 1
ATOM 729 N N . ASN A 1 94 ? 5.292 1.943 0.737 1.00 88.75 94 ASN A N 1
ATOM 730 C CA . ASN A 1 94 ? 6.463 1.386 1.400 1.00 88.75 94 ASN A CA 1
ATOM 731 C C . ASN A 1 94 ? 7.576 1.200 0.366 1.00 88.75 94 ASN A C 1
ATOM 733 O O . ASN A 1 94 ? 7.340 0.602 -0.684 1.00 88.75 94 ASN A O 1
ATOM 737 N N . ASP A 1 95 ? 8.768 1.708 0.667 1.00 84.94 95 ASP A N 1
ATOM 738 C CA . ASP A 1 95 ? 9.960 1.506 -0.157 1.00 84.94 95 ASP A CA 1
ATOM 739 C C . ASP A 1 95 ? 10.305 0.014 -0.362 1.00 84.94 95 ASP A C 1
ATOM 741 O O . ASP A 1 95 ? 9.786 -0.863 0.345 1.00 84.94 95 ASP A O 1
ATOM 745 N N . PRO A 1 96 ? 11.149 -0.318 -1.362 1.00 82.25 96 PRO A N 1
ATOM 746 C CA . PRO A 1 96 ? 11.349 -1.707 -1.762 1.00 82.25 96 PRO A CA 1
ATOM 747 C C . PRO A 1 96 ? 11.904 -2.630 -0.661 1.00 82.25 96 PRO A C 1
ATOM 749 O O . PRO A 1 96 ? 11.572 -3.821 -0.614 1.00 82.25 96 PRO A O 1
ATOM 752 N N . ASP A 1 97 ? 12.748 -2.102 0.224 1.00 84.06 97 ASP A N 1
ATOM 753 C CA . ASP A 1 97 ? 13.341 -2.802 1.371 1.00 84.06 97 ASP A CA 1
ATOM 754 C C . ASP A 1 97 ? 12.485 -2.735 2.649 1.00 84.06 97 ASP A C 1
ATOM 756 O O . ASP A 1 97 ? 12.755 -3.464 3.607 1.00 84.06 97 ASP A O 1
ATOM 760 N N . ALA A 1 98 ? 11.372 -2.001 2.602 1.00 82.94 98 ALA A N 1
ATOM 761 C CA . ALA A 1 98 ? 10.342 -1.905 3.626 1.00 82.94 98 ALA A CA 1
ATOM 762 C C . ALA A 1 98 ? 10.763 -1.181 4.918 1.00 82.94 98 ALA A C 1
ATOM 764 O O . ALA A 1 98 ? 10.156 -1.419 5.970 1.00 82.94 98 ALA A O 1
ATOM 765 N N . GLU A 1 99 ? 11.762 -0.300 4.862 1.00 84.31 99 GLU A N 1
ATOM 766 C CA . GLU A 1 99 ? 12.222 0.479 6.016 1.00 84.31 99 GLU A CA 1
ATOM 767 C C . GLU A 1 99 ? 11.620 1.895 6.102 1.00 84.31 99 GLU A C 1
ATOM 769 O O . GLU A 1 99 ? 11.578 2.464 7.198 1.00 84.31 99 GLU A O 1
ATOM 774 N N . ARG A 1 100 ? 11.065 2.438 5.006 1.00 86.62 100 ARG A N 1
ATOM 775 C CA . ARG A 1 100 ? 10.369 3.739 4.964 1.00 86.62 100 ARG A CA 1
ATOM 776 C C . ARG A 1 100 ? 8.940 3.606 4.476 1.00 86.62 100 ARG A C 1
ATOM 778 O O . ARG A 1 100 ? 8.643 2.931 3.495 1.00 86.62 100 ARG A O 1
ATOM 785 N N . LEU A 1 101 ? 8.048 4.336 5.133 1.00 87.62 101 LEU A N 1
ATOM 786 C CA . LEU A 1 101 ? 6.636 4.416 4.783 1.00 87.62 101 LEU A CA 1
ATOM 787 C C . LEU A 1 101 ? 6.257 5.879 4.560 1.00 87.62 101 LEU A C 1
ATOM 789 O O . LEU A 1 101 ? 6.337 6.673 5.498 1.00 87.62 101 LEU A O 1
ATOM 793 N N . ALA A 1 102 ? 5.793 6.211 3.358 1.00 88.06 102 ALA A N 1
ATOM 794 C CA . ALA A 1 102 ? 5.021 7.424 3.133 1.00 88.06 102 ALA A CA 1
ATOM 795 C C . ALA A 1 102 ? 3.528 7.144 3.313 1.00 88.06 102 ALA A C 1
ATOM 797 O O . ALA A 1 102 ? 3.025 6.055 3.023 1.00 88.06 102 ALA A O 1
ATOM 798 N N . VAL A 1 103 ? 2.827 8.157 3.815 1.00 90.50 103 VAL A N 1
ATOM 799 C CA . VAL A 1 103 ? 1.380 8.136 4.010 1.00 90.50 103 VAL A CA 1
ATOM 800 C C . VAL A 1 103 ? 0.803 9.387 3.372 1.00 90.50 103 VAL A C 1
ATOM 802 O O . VAL A 1 103 ? 1.273 10.491 3.645 1.00 90.50 103 VAL A O 1
ATOM 805 N N . SER A 1 104 ? -0.229 9.220 2.553 1.00 90.19 104 SER A N 1
ATOM 806 C CA . SER A 1 104 ? -0.965 10.336 1.955 1.00 90.19 104 SER A CA 1
ATOM 807 C C . SER A 1 104 ? -2.450 10.204 2.256 1.00 90.19 104 SER A C 1
ATOM 809 O O . SER A 1 104 ? -2.991 9.099 2.254 1.00 90.19 104 SER A O 1
ATOM 811 N N . GLU A 1 105 ? -3.107 11.330 2.519 1.00 91.06 105 GLU A N 1
ATOM 812 C CA . GLU A 1 105 ? -4.552 11.408 2.728 1.00 91.06 105 GLU A CA 1
ATOM 813 C C . GLU A 1 105 ? -5.207 12.143 1.562 1.00 91.06 105 GLU A C 1
ATOM 815 O O . GLU A 1 105 ? -4.718 13.177 1.105 1.00 91.06 105 GLU A O 1
ATOM 820 N N . LYS A 1 106 ? -6.337 11.611 1.094 1.00 89.12 106 LYS A N 1
ATOM 821 C CA . LYS A 1 106 ? -7.193 12.300 0.138 1.00 89.12 106 LYS A CA 1
ATOM 822 C C . LYS A 1 106 ? -7.930 13.430 0.852 1.00 89.12 106 LYS A C 1
ATOM 824 O O . LYS A 1 106 ? -8.782 13.176 1.703 1.00 89.12 106 LYS A O 1
ATOM 829 N N . LEU A 1 107 ? -7.604 14.663 0.481 1.00 86.88 107 LEU A N 1
ATOM 830 C CA . LEU A 1 107 ? -8.343 15.843 0.912 1.00 86.88 107 LEU A CA 1
ATOM 831 C C . LEU A 1 107 ? -9.618 15.974 0.077 1.00 86.88 107 LEU A C 1
ATOM 833 O O . LEU A 1 107 ? -9.614 15.740 -1.134 1.00 86.88 107 LEU A O 1
ATOM 837 N N . GLU A 1 108 ? -10.715 16.342 0.727 1.00 80.12 108 GLU A N 1
ATOM 838 C CA . GLU A 1 108 ? -11.885 16.832 0.011 1.00 80.12 108 GLU A CA 1
ATOM 839 C C . GLU A 1 108 ? -11.514 18.208 -0.548 1.00 80.12 108 GLU A C 1
ATOM 841 O O . GLU A 1 108 ? -10.966 19.045 0.170 1.00 80.12 108 GLU A O 1
ATOM 846 N N . ASN A 1 109 ? -11.739 18.434 -1.843 1.00 67.00 109 ASN A N 1
ATOM 847 C CA . ASN A 1 109 ? -11.587 19.773 -2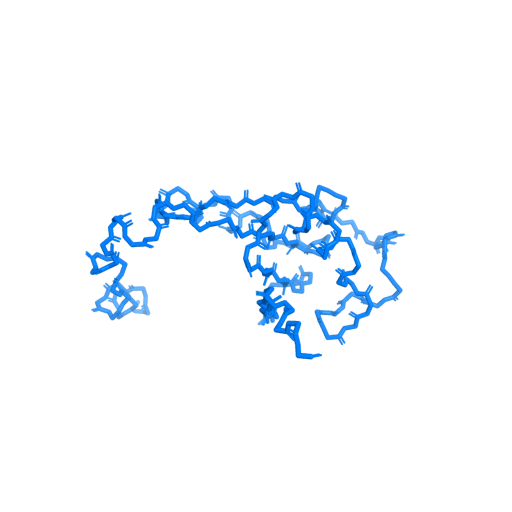.395 1.00 67.00 109 ASN A CA 1
ATOM 848 C C . ASN A 1 109 ? -12.674 20.646 -1.761 1.00 67.00 109 ASN A C 1
ATOM 850 O O . ASN A 1 109 ? -13.822 20.610 -2.212 1.00 67.00 109 ASN A O 1
ATOM 854 N N . ASP A 1 110 ? -12.315 21.421 -0.735 1.00 54.56 110 ASP A N 1
ATOM 855 C CA . ASP A 1 110 ? -13.126 22.544 -0.277 1.00 54.56 110 ASP A CA 1
ATOM 856 C C . ASP A 1 110 ? -13.277 23.481 -1.474 1.00 54.56 110 ASP A C 1
ATOM 858 O O . ASP A 1 110 ? -12.378 24.241 -1.834 1.00 54.56 110 ASP A O 1
ATOM 862 N N . SER A 1 111 ? -14.411 23.350 -2.155 1.00 50.66 111 SER A N 1
ATOM 863 C CA . SER A 1 111 ? -14.798 24.201 -3.270 1.00 50.66 111 SER A CA 1
ATOM 864 C C . SER A 1 111 ? -15.163 25.563 -2.682 1.00 50.66 111 SER A C 1
ATOM 866 O O . SER A 1 111 ? -16.333 25.822 -2.405 1.00 50.66 111 SER A O 1
ATOM 868 N N . SER A 1 112 ? -14.149 26.382 -2.395 1.00 43.81 112 SER A N 1
ATOM 869 C CA . SER A 1 112 ? -14.299 27.820 -2.139 1.00 43.81 112 SER A CA 1
ATOM 870 C C . SER A 1 112 ? -14.274 28.599 -3.446 1.00 43.81 112 SER A C 1
ATOM 872 O O . SER A 1 112 ? -13.431 28.266 -4.310 1.00 43.81 112 SER A O 1
#

Foldseek 3Di:
DVVVVCVVPVVLVVPPCVVLQAQEEEEALLLADCLVVCVVCVVVNNSYPYQYLVVRNHHDPPSVQDPDQDPVDPPCPSSVVSCVVVVHQKYWYAGRHRPDIDMDGDDDPPPD

Secondary structure (DSSP, 8-state):
-HHHHHHHH--GGGS-HHHHTTEEEEEE-TTSSHHHHHHHHGGG-TTEEEEE-GGGSS--TT-TT-SS--TTSTTHHHHHHHHHHHT-SEEEEE-TTSS-EEEEE-------

pLDDT: mean 77.5, std 13.5, range [43.81, 93.81]